Protein AF-A0AA40A6B2-F1 (afdb_monomer_lite)

Secondary structure (DSSP, 8-state):
-TTTTT----EEPPTTT--HHHHB-SSTTSTT-B---EE---SS-TT---TTTTT--HHHHHHS-HHHHHHHHHHHHHHHHTT--HHHHTTSS----------HHHHHHGGGGGG--TTHHHHT---

InterPro domains:
  IPR014030 Beta-ketoacyl synthase-like, N-terminal domain [PF00109] (2-105)
  IPR016039 Thiolase-like [G3DSA:3.40.47.10] (1-127)
  IPR016039 Thiolase-like [SSF53901] (33-125)
  IPR020841 Polyketide synthase, beta-ketoacyl synthase domain [PS52004] (1-127)
  IPR050091 Polyketide and Nonribosomal Peptide Biosynthesis Enzymes [PTHR43775] (1-127)

Radius of gyration: 18.53 Å; chains: 1; bounding box: 44×40×46 Å

Organism: NCBI:txid1954250

Structure (mmCIF, N/CA/C/O backbone):
data_AF-A0AA40A6B2-F1
#
_entry.id   AF-A0AA40A6B2-F1
#
loop_
_atom_site.group_PDB
_atom_site.id
_atom_site.type_symbol
_atom_site.label_atom_id
_atom_site.label_alt_id
_atom_site.label_comp_id
_atom_site.label_asym_id
_atom_site.label_entity_id
_atom_site.label_seq_id
_atom_site.pdbx_PDB_ins_code
_atom_site.Cartn_x
_atom_site.Cartn_y
_atom_site.Cartn_z
_atom_site.occupancy
_atom_site.B_iso_or_equiv
_atom_site.auth_seq_id
_atom_site.auth_comp_id
_atom_site.auth_asym_id
_atom_site.auth_atom_id
_atom_site.pdbx_PDB_model_num
ATOM 1 N N . GLU A 1 1 ? 2.858 -19.662 6.315 1.00 89.12 1 GLU A N 1
ATOM 2 C CA . GLU A 1 1 ? 3.279 -20.424 5.119 1.00 89.12 1 GLU A CA 1
ATOM 3 C C . GLU A 1 1 ? 4.626 -20.003 4.509 1.00 89.12 1 GLU A C 1
ATOM 5 O O . GLU A 1 1 ? 5.536 -20.824 4.506 1.00 89.12 1 GLU A O 1
ATOM 10 N N . LEU A 1 2 ? 4.792 -18.784 3.962 1.00 92.62 2 LEU A N 1
ATOM 11 C CA . LEU A 1 2 ? 6.028 -18.405 3.239 1.00 92.62 2 LEU A CA 1
ATOM 12 C C . LEU A 1 2 ? 7.290 -18.459 4.114 1.00 92.62 2 LEU A C 1
ATOM 14 O O . LEU A 1 2 ? 8.289 -19.058 3.718 1.00 92.62 2 LEU A O 1
ATOM 18 N N . LEU A 1 3 ? 7.218 -17.881 5.318 1.00 94.19 3 LEU A N 1
ATOM 19 C CA . LEU A 1 3 ? 8.321 -17.896 6.286 1.00 94.19 3 LEU A CA 1
ATOM 20 C C . LEU A 1 3 ? 8.579 -19.298 6.844 1.00 94.19 3 LEU A C 1
ATOM 22 O O . LEU A 1 3 ? 9.726 -19.700 6.998 1.00 94.19 3 LEU A O 1
ATOM 26 N N . GLU A 1 4 ? 7.515 -20.060 7.102 1.00 96.81 4 GLU A N 1
ATOM 27 C CA . GLU A 1 4 ? 7.615 -21.427 7.629 1.00 96.81 4 GLU A CA 1
ATOM 28 C C . GLU A 1 4 ? 8.322 -22.362 6.641 1.00 96.81 4 GLU A C 1
ATOM 30 O O . GLU A 1 4 ? 9.106 -23.210 7.053 1.00 96.81 4 GLU A O 1
ATOM 35 N N . ASN A 1 5 ? 8.090 -22.174 5.338 1.00 96.00 5 ASN A N 1
ATOM 36 C CA . ASN A 1 5 ? 8.658 -23.012 4.281 1.00 96.00 5 ASN A CA 1
ATOM 37 C C . ASN A 1 5 ? 9.880 -22.393 3.580 1.00 96.00 5 ASN A C 1
ATOM 39 O O . ASN A 1 5 ? 10.378 -22.981 2.623 1.00 96.00 5 ASN A O 1
ATOM 43 N N . SER A 1 6 ? 10.363 -21.225 4.023 1.00 95.00 6 SER A N 1
ATOM 44 C CA . SER A 1 6 ? 11.500 -20.502 3.417 1.00 95.00 6 SER A CA 1
ATOM 45 C C . SER A 1 6 ? 11.413 -20.380 1.884 1.00 95.00 6 SER A C 1
ATOM 47 O O . SER A 1 6 ? 12.360 -20.710 1.170 1.00 9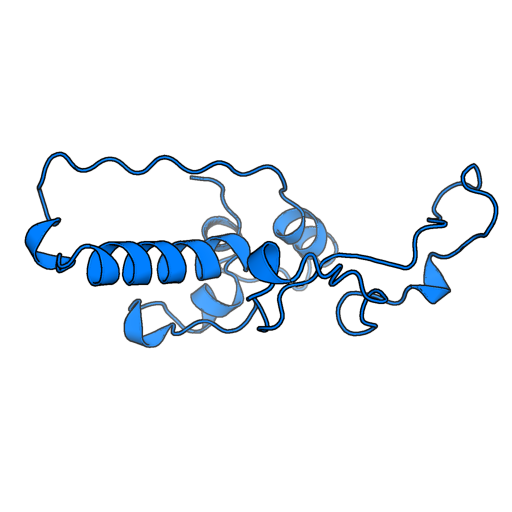5.00 6 SER A O 1
ATOM 49 N N . ARG A 1 7 ? 10.260 -19.944 1.360 1.00 95.44 7 ARG A N 1
ATOM 50 C CA . ARG A 1 7 ? 10.038 -19.806 -0.091 1.00 95.44 7 ARG A CA 1
ATOM 51 C C . ARG A 1 7 ? 10.363 -18.394 -0.577 1.00 95.44 7 ARG A C 1
ATOM 53 O O . ARG A 1 7 ? 9.863 -17.426 -0.012 1.00 95.44 7 ARG A O 1
ATOM 60 N N . ASP A 1 8 ? 11.139 -18.302 -1.656 1.00 94.94 8 ASP A N 1
ATOM 61 C CA . ASP A 1 8 ? 11.312 -17.067 -2.428 1.00 94.94 8 ASP A CA 1
ATOM 62 C C . ASP A 1 8 ? 10.138 -16.907 -3.409 1.00 94.94 8 ASP A C 1
ATOM 64 O O . ASP A 1 8 ? 9.779 -17.853 -4.116 1.00 94.94 8 ASP A O 1
ATOM 68 N N . VAL A 1 9 ? 9.523 -15.724 -3.410 1.00 95.00 9 VAL A N 1
ATOM 69 C CA . VAL A 1 9 ? 8.370 -15.360 -4.253 1.00 95.00 9 VAL A CA 1
ATOM 70 C C . VAL A 1 9 ? 8.726 -14.296 -5.292 1.00 95.00 9 VAL A C 1
ATOM 72 O O . VAL A 1 9 ? 7.849 -13.646 -5.857 1.00 95.00 9 VAL A O 1
ATOM 75 N N . VAL A 1 10 ? 10.020 -14.107 -5.553 1.00 96.06 10 VAL A N 1
ATOM 76 C CA . VAL A 1 10 ? 10.492 -13.288 -6.663 1.00 96.06 10 VAL A CA 1
ATOM 77 C C . VAL A 1 10 ? 9.879 -13.775 -7.979 1.00 96.06 10 VAL A C 1
ATOM 79 O O . VAL A 1 10 ? 9.867 -14.966 -8.291 1.00 96.06 10 VAL A O 1
ATOM 82 N N . GLN A 1 11 ? 9.380 -12.836 -8.774 1.00 94.25 11 GLN A N 1
ATOM 83 C CA . GLN A 1 11 ? 8.753 -13.121 -10.061 1.00 94.25 11 GLN A CA 1
ATOM 84 C C . GLN A 1 11 ? 9.228 -12.149 -11.135 1.00 94.25 11 GLN A C 1
ATOM 86 O O . GLN A 1 11 ? 9.843 -11.124 -10.831 1.00 94.25 11 GLN A O 1
ATOM 91 N N . GLU A 1 12 ? 8.980 -12.474 -12.405 1.00 93.81 12 GLU A N 1
ATOM 92 C CA . GLU A 1 12 ? 9.207 -11.509 -13.481 1.00 93.81 12 GLU A CA 1
ATOM 93 C C . GLU A 1 12 ? 8.283 -10.299 -13.316 1.00 93.81 12 GLU A C 1
ATOM 95 O O . GLU A 1 12 ? 7.116 -10.420 -12.940 1.00 93.81 12 GLU A O 1
ATOM 100 N N . ILE A 1 13 ? 8.815 -9.114 -13.614 1.00 93.25 13 ILE A N 1
ATOM 101 C CA . ILE A 1 13 ? 8.031 -7.881 -13.607 1.00 93.25 13 ILE A CA 1
ATOM 102 C C . ILE A 1 13 ? 6.922 -8.008 -14.653 1.00 93.25 13 ILE A C 1
ATOM 104 O O . ILE A 1 13 ? 7.183 -8.209 -15.842 1.00 93.25 13 ILE A O 1
ATOM 108 N N . LEU A 1 14 ? 5.680 -7.851 -14.200 1.00 90.00 14 LEU A N 1
ATOM 109 C CA . LEU A 1 14 ? 4.508 -7.991 -15.049 1.00 90.00 14 LEU A CA 1
ATOM 110 C C . LEU A 1 14 ? 4.460 -6.880 -16.103 1.00 90.00 14 LEU A C 1
ATOM 112 O O . LEU A 1 14 ? 4.669 -5.701 -15.809 1.00 90.00 14 LEU A O 1
ATOM 116 N N . ALA A 1 15 ? 4.082 -7.243 -17.331 1.00 87.00 15 ALA A N 1
ATOM 117 C CA . ALA A 1 15 ? 3.882 -6.279 -18.416 1.00 87.00 15 ALA A CA 1
ATOM 118 C C . ALA A 1 15 ? 2.764 -5.259 -18.115 1.00 87.00 15 ALA A C 1
ATOM 120 O O . ALA A 1 15 ? 2.750 -4.172 -18.690 1.00 87.00 15 ALA A O 1
ATOM 121 N N . SER A 1 16 ? 1.844 -5.599 -17.203 1.00 86.62 16 SER A N 1
ATOM 122 C CA . SER A 1 16 ? 0.814 -4.695 -16.682 1.00 86.62 16 SER A CA 1
ATOM 123 C C . SER A 1 16 ? 1.375 -3.577 -15.797 1.00 86.62 16 SER A C 1
ATOM 125 O O . SER A 1 16 ? 0.713 -2.551 -15.659 1.00 86.62 16 SER A O 1
ATOM 127 N N . CYS A 1 17 ? 2.575 -3.739 -15.226 1.00 85.94 17 CYS A N 1
ATOM 128 C CA . CYS A 1 17 ? 3.285 -2.667 -14.530 1.00 85.94 17 CYS A CA 1
ATOM 129 C C . CYS A 1 17 ? 3.913 -1.707 -15.549 1.00 85.94 17 CYS A C 1
ATOM 131 O O . CYS A 1 17 ? 3.614 -0.516 -15.552 1.00 85.94 17 CYS A O 1
ATOM 133 N N . PHE A 1 18 ? 4.782 -2.232 -16.419 1.00 84.31 18 PHE A N 1
ATOM 134 C CA . PHE A 1 18 ? 5.373 -1.521 -17.556 1.00 84.31 18 PHE A CA 1
ATOM 135 C C . PHE A 1 18 ? 6.052 -2.505 -18.524 1.00 84.31 18 PHE A C 1
ATOM 137 O O . PHE A 1 18 ? 6.343 -3.649 -18.178 1.00 84.31 18 PHE A O 1
ATOM 144 N N . SER A 1 19 ? 6.363 -2.049 -19.743 1.00 86.00 19 SER A N 1
ATOM 145 C CA . SER A 1 19 ? 7.120 -2.854 -20.712 1.00 86.00 19 SER A CA 1
ATOM 146 C C . SER A 1 19 ? 8.585 -2.990 -20.297 1.00 86.00 19 SER A C 1
ATOM 148 O O . SER A 1 19 ? 9.390 -2.088 -20.522 1.00 86.00 19 SER A O 1
ATOM 150 N N . THR A 1 20 ? 8.959 -4.134 -19.728 1.00 83.88 20 THR A N 1
ATOM 151 C CA . THR A 1 20 ? 10.350 -4.434 -19.353 1.00 83.88 20 THR A CA 1
ATOM 152 C C . THR A 1 20 ? 11.278 -4.451 -20.565 1.00 83.88 20 THR A C 1
ATOM 154 O O . THR A 1 20 ? 12.392 -3.937 -20.491 1.00 83.88 20 THR A O 1
ATOM 157 N N . GLN A 1 21 ? 10.813 -4.962 -21.710 1.00 85.81 21 GLN A N 1
ATOM 158 C CA . GLN A 1 21 ? 11.599 -5.018 -22.944 1.00 85.81 21 GLN A CA 1
ATOM 159 C C . GLN A 1 21 ? 12.006 -3.624 -23.439 1.00 85.81 21 GLN A C 1
ATOM 161 O O . GLN A 1 21 ? 13.120 -3.463 -23.929 1.00 85.81 21 GLN A O 1
ATOM 166 N N . ALA A 1 22 ? 11.139 -2.618 -23.281 1.00 87.38 22 ALA A N 1
ATOM 167 C CA . ALA A 1 22 ? 11.417 -1.252 -23.725 1.00 87.38 22 ALA A CA 1
ATOM 168 C C . ALA A 1 22 ? 12.544 -0.572 -22.927 1.00 87.38 22 ALA A C 1
ATOM 170 O O . ALA A 1 22 ? 13.204 0.322 -23.450 1.00 87.38 22 ALA A O 1
ATOM 171 N N . PHE A 1 23 ? 12.777 -1.001 -21.683 1.00 87.25 23 PHE A N 1
ATOM 172 C CA . PHE A 1 23 ? 13.784 -0.416 -20.792 1.00 87.25 23 PHE A CA 1
ATOM 173 C C . PHE A 1 23 ? 14.956 -1.357 -20.504 1.00 87.25 23 PHE A C 1
ATOM 175 O O . PHE A 1 23 ? 15.877 -0.973 -19.786 1.00 87.25 23 PHE A O 1
ATOM 182 N N . HIS A 1 24 ? 14.952 -2.578 -21.044 1.00 91.44 24 HIS A N 1
ATOM 183 C CA . HIS A 1 24 ? 15.967 -3.572 -20.727 1.00 91.44 24 HIS A CA 1
ATOM 184 C C . HIS A 1 24 ? 17.254 -3.383 -21.538 1.00 91.44 24 HIS A C 1
ATOM 186 O O . HIS A 1 24 ? 17.239 -3.422 -22.768 1.00 91.44 24 HIS A O 1
ATOM 192 N N . HIS A 1 25 ? 18.398 -3.354 -20.854 1.00 93.56 25 HIS A N 1
ATOM 193 C CA . HIS A 1 25 ? 19.708 -3.496 -21.487 1.00 93.56 25 HIS A CA 1
ATOM 194 C C . HIS A 1 25 ? 20.639 -4.367 -20.624 1.00 93.56 25 HIS A C 1
ATOM 196 O O . HIS A 1 25 ? 20.680 -4.185 -19.409 1.00 93.56 25 HIS A O 1
ATOM 202 N N . PRO A 1 26 ? 21.414 -5.310 -21.203 1.00 92.44 26 PRO A N 1
ATOM 203 C CA . PRO A 1 26 ? 22.270 -6.207 -20.417 1.00 92.44 26 PRO A CA 1
ATOM 204 C C . PRO A 1 26 ? 23.426 -5.484 -19.703 1.00 92.44 26 PRO A C 1
ATOM 206 O O . PRO A 1 26 ? 23.851 -5.909 -18.632 1.00 92.44 26 PRO A O 1
ATOM 209 N N . ASN A 1 27 ? 23.938 -4.387 -20.274 1.00 93.69 27 ASN A N 1
ATOM 210 C CA . ASN A 1 27 ? 24.920 -3.523 -19.610 1.00 93.69 27 ASN A CA 1
ATOM 211 C C . ASN A 1 27 ? 24.216 -2.597 -18.606 1.00 93.69 27 ASN A C 1
ATOM 213 O O . ASN A 1 27 ? 23.484 -1.706 -19.030 1.00 93.69 27 ASN A O 1
ATOM 217 N N . SER A 1 28 ? 24.502 -2.762 -17.313 1.00 90.19 28 SER A N 1
ATOM 218 C CA . SER A 1 28 ? 23.964 -1.930 -16.225 1.00 90.19 28 SER A CA 1
ATOM 219 C C . SER A 1 28 ? 24.401 -0.464 -16.274 1.00 90.19 28 SER A C 1
ATOM 221 O O . SER A 1 28 ? 23.772 0.377 -15.644 1.00 90.19 28 SER A O 1
ATOM 223 N N . GLN A 1 29 ? 25.464 -0.149 -17.017 1.00 93.38 29 GLN A N 1
ATOM 224 C CA . GLN A 1 29 ? 25.961 1.216 -17.207 1.00 93.38 29 GLN A CA 1
ATOM 225 C C . GLN A 1 29 ? 25.362 1.900 -18.441 1.00 93.38 29 GLN A C 1
ATOM 227 O O . GLN A 1 29 ? 25.674 3.057 -18.721 1.00 93.38 29 GLN A O 1
ATOM 232 N N . HIS A 1 30 ? 24.532 1.199 -19.220 1.00 93.88 30 HIS A N 1
ATOM 233 C CA . HIS A 1 30 ? 23.863 1.815 -20.356 1.00 93.88 30 HIS A CA 1
ATOM 234 C C . HIS A 1 30 ? 22.814 2.816 -19.853 1.00 93.88 30 HIS A C 1
ATOM 236 O O . HIS A 1 30 ? 21.930 2.489 -19.057 1.00 93.88 30 HIS A O 1
ATOM 242 N N . HIS A 1 31 ? 22.938 4.063 -20.300 1.00 93.00 31 HIS A N 1
ATOM 243 C CA . HIS A 1 31 ? 22.109 5.157 -19.816 1.00 93.00 31 HIS A CA 1
ATOM 244 C C . HIS A 1 31 ? 20.635 4.962 -20.203 1.00 93.00 31 HIS A C 1
ATOM 246 O O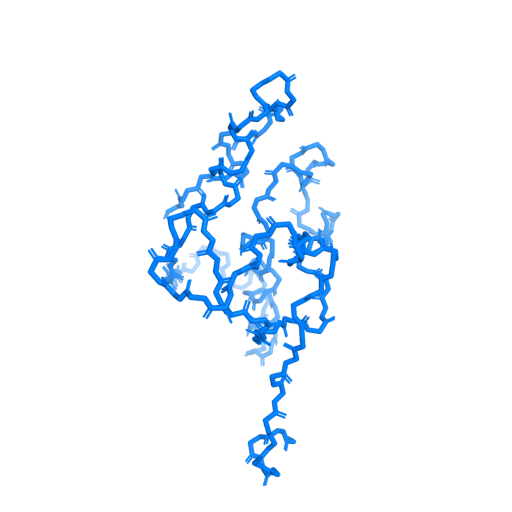 . HIS A 1 31 ? 20.327 4.554 -21.321 1.00 93.00 31 HIS A O 1
ATOM 252 N N . GLY A 1 32 ? 19.721 5.275 -19.280 1.00 89.56 32 GLY A N 1
ATOM 253 C CA . GLY A 1 32 ? 18.276 5.202 -19.526 1.00 89.56 32 GLY A CA 1
ATOM 254 C C . GLY A 1 32 ? 17.695 3.784 -19.592 1.00 89.56 32 GLY A C 1
ATOM 255 O O . GLY A 1 32 ? 16.560 3.623 -20.028 1.00 89.56 32 GLY A O 1
ATOM 256 N N . SER A 1 33 ? 18.447 2.768 -19.161 1.00 91.62 33 SER A N 1
ATOM 257 C CA . SER A 1 33 ? 18.002 1.370 -19.144 1.00 91.62 33 SER A CA 1
ATOM 258 C C . SER A 1 33 ? 18.203 0.705 -17.786 1.00 91.62 33 SER A C 1
ATOM 260 O O . SER A 1 33 ? 19.008 1.158 -16.976 1.00 91.62 33 SER A O 1
ATOM 262 N N . ALA A 1 34 ? 17.494 -0.397 -17.562 1.00 90.12 34 ALA A N 1
ATOM 263 C CA . ALA A 1 34 ? 17.658 -1.291 -16.426 1.00 90.12 34 ALA A CA 1
ATOM 264 C C . ALA A 1 34 ? 18.085 -2.686 -16.911 1.00 90.12 34 ALA A C 1
ATOM 266 O O . ALA A 1 34 ? 17.660 -3.146 -17.967 1.00 90.12 34 ALA A O 1
ATOM 267 N N . ASN A 1 35 ? 18.899 -3.390 -16.126 1.00 91.94 35 ASN A N 1
ATOM 268 C CA . ASN A 1 35 ? 19.225 -4.803 -16.358 1.00 91.94 35 ASN A CA 1
ATOM 269 C C . ASN A 1 35 ? 18.445 -5.751 -15.422 1.00 91.94 35 ASN A C 1
ATOM 271 O O . ASN A 1 35 ? 18.657 -6.962 -15.445 1.00 91.94 35 ASN A O 1
ATOM 275 N N . VAL A 1 36 ? 17.551 -5.200 -14.595 1.00 90.56 36 VAL A N 1
ATOM 276 C CA . VAL A 1 36 ? 16.691 -5.938 -13.663 1.00 90.56 36 VAL A CA 1
ATOM 277 C C . VAL A 1 36 ? 15.411 -6.367 -14.377 1.00 90.56 36 VAL A C 1
ATOM 279 O O . VAL A 1 36 ? 14.814 -5.585 -15.114 1.00 90.56 36 VAL A O 1
ATOM 282 N N . ARG A 1 37 ? 14.993 -7.617 -14.155 1.00 90.62 37 ARG A N 1
ATOM 283 C CA . ARG A 1 37 ? 13.776 -8.211 -14.746 1.00 90.62 37 ARG A CA 1
ATOM 284 C C . ARG A 1 37 ? 12.799 -8.780 -13.726 1.00 90.62 37 ARG A C 1
ATOM 286 O O . ARG A 1 37 ? 11.685 -9.134 -14.092 1.00 90.62 37 ARG A O 1
ATOM 293 N N . HIS A 1 38 ? 13.225 -8.866 -12.474 1.00 93.62 38 HIS A N 1
ATOM 294 C CA . HIS A 1 38 ? 12.481 -9.522 -11.418 1.00 93.62 38 HIS A CA 1
ATOM 295 C C . HIS A 1 38 ? 12.156 -8.546 -10.293 1.00 93.62 38 HIS A C 1
ATOM 297 O O . HIS A 1 38 ? 12.920 -7.611 -10.045 1.00 93.62 38 HIS A O 1
ATOM 303 N N . ALA A 1 39 ? 11.039 -8.782 -9.618 1.00 94.50 39 ALA A N 1
ATOM 304 C CA . ALA A 1 39 ? 10.584 -8.004 -8.478 1.00 94.50 39 ALA A CA 1
ATOM 305 C C . ALA A 1 39 ? 9.760 -8.874 -7.523 1.00 94.50 39 ALA A C 1
ATOM 307 O O . ALA A 1 39 ? 9.308 -9.964 -7.875 1.00 94.50 39 ALA A O 1
ATOM 308 N N . TYR A 1 40 ? 9.546 -8.348 -6.322 1.00 94.88 40 TYR A N 1
ATOM 309 C CA . TYR A 1 40 ? 8.498 -8.807 -5.421 1.00 94.88 40 TYR A CA 1
ATOM 310 C C . TYR A 1 40 ? 7.283 -7.921 -5.664 1.00 94.88 40 TYR A C 1
ATOM 312 O O . TYR A 1 40 ? 7.394 -6.696 -5.588 1.00 94.88 40 TYR A O 1
ATOM 320 N N . LEU A 1 41 ? 6.156 -8.530 -6.012 1.00 93.06 41 LEU A N 1
ATOM 321 C CA . LEU A 1 41 ? 4.914 -7.822 -6.312 1.00 93.06 41 LEU A CA 1
ATOM 322 C C . LEU A 1 41 ? 3.834 -8.336 -5.368 1.00 93.06 41 LEU A C 1
ATOM 324 O O . LEU A 1 41 ? 3.914 -9.476 -4.913 1.00 93.06 41 LEU A O 1
ATOM 328 N N . LEU A 1 42 ? 2.852 -7.487 -5.083 1.00 91.75 42 LEU A N 1
ATOM 329 C CA . LEU A 1 42 ? 1.636 -7.922 -4.411 1.00 91.75 42 LEU A CA 1
ATOM 330 C C . LEU A 1 42 ? 0.879 -8.887 -5.326 1.00 91.75 42 LEU A C 1
ATOM 332 O O . LEU A 1 42 ? 0.870 -8.702 -6.546 1.00 91.75 42 LEU A O 1
ATOM 336 N N . ASP A 1 43 ? 0.271 -9.905 -4.722 1.00 90.19 43 ASP A N 1
ATOM 337 C CA . ASP A 1 43 ? -0.588 -10.846 -5.443 1.00 90.19 43 ASP A CA 1
ATOM 338 C C . ASP A 1 43 ? -1.886 -10.155 -5.886 1.00 90.19 43 ASP A C 1
ATOM 340 O O . ASP A 1 43 ? -2.339 -10.336 -7.019 1.00 90.19 43 ASP A O 1
ATOM 344 N N . ASP A 1 44 ? -2.438 -9.310 -5.014 1.00 90.62 44 ASP A N 1
ATOM 345 C CA . ASP A 1 44 ? -3.613 -8.496 -5.300 1.00 90.62 44 ASP A CA 1
ATOM 346 C C . ASP A 1 44 ? -3.254 -7.220 -6.070 1.00 90.62 44 ASP A C 1
ATOM 348 O O . ASP A 1 44 ? -2.166 -6.653 -5.931 1.00 90.62 44 ASP A O 1
ATOM 352 N N . ASP A 1 45 ? -4.196 -6.741 -6.886 1.00 91.12 45 ASP A N 1
ATOM 353 C CA . ASP A 1 45 ? -4.033 -5.495 -7.631 1.00 91.12 45 ASP A CA 1
ATOM 354 C C . ASP A 1 45 ? -4.188 -4.285 -6.690 1.00 91.12 45 ASP A C 1
ATOM 356 O O . ASP A 1 45 ? -5.313 -3.977 -6.289 1.00 91.12 45 ASP A O 1
ATOM 360 N N . PRO A 1 46 ? -3.115 -3.519 -6.402 1.00 90.06 46 PRO A N 1
ATOM 361 C CA . PRO A 1 46 ? -3.168 -2.400 -5.457 1.00 90.06 46 PRO A CA 1
ATOM 362 C C . PRO A 1 46 ? -4.024 -1.220 -5.947 1.00 90.06 46 PRO A C 1
ATOM 364 O O . PRO A 1 46 ? -4.193 -0.228 -5.241 1.00 90.06 46 PRO A O 1
ATOM 367 N N . ARG A 1 47 ? -4.530 -1.271 -7.187 1.00 89.44 47 ARG A N 1
ATOM 368 C CA . ARG A 1 47 ? -5.448 -0.263 -7.736 1.00 89.44 47 ARG A CA 1
ATOM 369 C C . ARG A 1 47 ? -6.897 -0.514 -7.322 1.00 89.44 47 ARG A C 1
ATOM 371 O O . ARG A 1 47 ? -7.707 0.409 -7.440 1.00 89.44 47 ARG A O 1
ATOM 378 N N . VAL A 1 48 ? -7.236 -1.727 -6.888 1.00 93.88 48 VAL A N 1
ATOM 379 C CA . VAL A 1 48 ? -8.567 -2.043 -6.357 1.00 93.88 48 VAL A CA 1
ATOM 380 C C . VAL A 1 48 ? -8.744 -1.324 -5.019 1.00 93.88 48 VAL A C 1
ATOM 382 O O . VAL A 1 48 ? -7.787 -1.175 -4.269 1.00 93.88 48 VAL A O 1
ATOM 385 N N . PHE A 1 49 ? -9.942 -0.790 -4.781 1.00 96.88 49 PHE A N 1
ATOM 386 C CA . PHE A 1 49 ? -10.268 -0.059 -3.558 1.00 96.88 49 PHE A CA 1
ATOM 387 C C . PHE A 1 49 ? -11.777 -0.029 -3.333 1.00 96.88 49 PHE A C 1
ATOM 389 O O . PHE A 1 49 ? -12.525 0.351 -4.246 1.00 96.88 49 PHE A O 1
ATOM 396 N N . ASP A 1 50 ? -12.231 -0.378 -2.128 1.00 96.88 50 ASP A N 1
ATOM 397 C CA . ASP A 1 50 ? -13.651 -0.287 -1.763 1.00 96.88 50 ASP A CA 1
ATOM 398 C C . ASP A 1 50 ? -14.058 1.157 -1.430 1.00 96.88 50 ASP A C 1
ATOM 400 O O . ASP A 1 50 ? -14.261 1.568 -0.286 1.00 96.88 50 ASP A O 1
ATOM 404 N N . ARG A 1 51 ? -14.192 1.970 -2.479 1.00 96.81 51 ARG A N 1
ATOM 405 C CA . ARG A 1 51 ? -14.546 3.386 -2.336 1.00 96.81 51 ARG A CA 1
ATOM 406 C C . ARG A 1 51 ? -15.875 3.611 -1.607 1.00 96.81 51 ARG A C 1
ATOM 408 O O . ARG A 1 51 ? -16.027 4.656 -0.982 1.00 96.81 51 ARG A O 1
ATOM 415 N N . ASP A 1 52 ? -16.843 2.699 -1.726 1.00 97.44 52 ASP A N 1
ATOM 416 C CA . ASP A 1 52 ? -18.169 2.883 -1.128 1.00 97.44 52 ASP A CA 1
ATOM 417 C C . ASP A 1 52 ? -18.095 2.624 0.383 1.00 97.44 52 ASP A C 1
ATOM 419 O O . ASP A 1 52 ? -18.662 3.399 1.155 1.00 97.44 52 ASP A O 1
ATOM 423 N N . PHE A 1 53 ? -17.306 1.629 0.805 1.00 96.38 53 PHE A N 1
ATOM 424 C CA . PHE A 1 53 ? -16.976 1.396 2.209 1.00 96.38 53 PHE A CA 1
ATOM 425 C C . PHE A 1 53 ? -16.303 2.614 2.863 1.00 96.38 53 PHE A C 1
ATOM 427 O O . PHE A 1 53 ? -16.730 3.071 3.925 1.00 96.38 53 PHE A O 1
ATOM 434 N N . PHE A 1 54 ? -15.306 3.207 2.197 1.00 95.75 54 PHE A N 1
ATOM 435 C CA . PHE A 1 54 ? -14.594 4.393 2.697 1.00 95.75 54 PHE A CA 1
ATOM 436 C C . PHE A 1 54 ? -15.305 5.726 2.402 1.00 95.75 54 PHE A C 1
ATOM 438 O O . PHE A 1 54 ? -14.740 6.793 2.647 1.00 95.75 54 PHE A O 1
ATOM 445 N N . GLY A 1 55 ? -16.524 5.705 1.853 1.00 95.62 55 GLY A N 1
ATOM 446 C CA . GLY A 1 55 ? -17.297 6.916 1.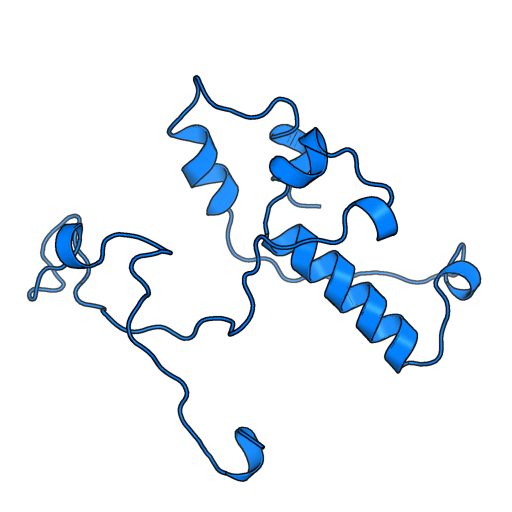554 1.00 95.62 55 GLY A CA 1
ATOM 447 C C . GLY A 1 55 ? -16.611 7.880 0.574 1.00 95.62 55 GLY A C 1
ATOM 448 O O . GLY A 1 55 ? -16.827 9.090 0.637 1.00 95.62 55 GLY A O 1
ATOM 449 N N . THR A 1 56 ? -15.769 7.359 -0.318 1.00 96.38 56 THR A N 1
ATOM 450 C CA . THR A 1 56 ? -14.954 8.134 -1.257 1.00 96.38 56 THR A CA 1
ATOM 451 C C . THR A 1 56 ? -15.666 8.318 -2.601 1.00 96.38 56 THR A C 1
ATOM 453 O O . THR A 1 56 ? -16.202 7.377 -3.198 1.00 96.38 56 THR A O 1
ATOM 456 N N . ASN A 1 57 ? -15.647 9.545 -3.130 1.00 94.94 57 ASN A N 1
ATOM 457 C CA . ASN A 1 57 ? -16.217 9.863 -4.442 1.00 94.94 57 ASN A CA 1
ATOM 458 C C . ASN A 1 57 ? -15.514 9.052 -5.556 1.00 94.94 57 ASN A C 1
ATOM 460 O O . ASN A 1 57 ? -14.287 9.012 -5.564 1.00 94.94 57 ASN A O 1
ATOM 464 N N . PRO A 1 58 ? -16.232 8.475 -6.545 1.00 94.94 58 PRO A N 1
ATOM 465 C CA . PRO A 1 58 ? -15.618 7.753 -7.666 1.00 94.94 58 PRO A CA 1
ATOM 466 C C . PRO A 1 58 ? -14.431 8.462 -8.335 1.00 94.94 58 PRO A C 1
ATOM 468 O O . PRO A 1 58 ? -13.403 7.839 -8.578 1.00 94.94 58 PRO A O 1
ATOM 471 N N . LYS A 1 59 ? -14.554 9.768 -8.607 1.00 94.19 59 LYS A N 1
ATOM 472 C CA . LYS A 1 59 ? -13.496 10.551 -9.270 1.00 94.19 59 LYS A CA 1
ATOM 473 C C . LYS A 1 59 ? -12.298 10.821 -8.365 1.00 94.19 59 LYS A C 1
ATOM 475 O O . LYS A 1 59 ? -11.195 11.045 -8.852 1.00 94.19 59 LYS A O 1
ATOM 480 N N . GLU A 1 60 ? -12.536 10.863 -7.061 1.00 94.25 60 GLU A N 1
ATOM 481 C CA . GLU A 1 60 ? -11.480 11.007 -6.067 1.00 94.25 60 GLU A CA 1
ATOM 482 C C . GLU A 1 60 ? -10.743 9.683 -5.904 1.00 94.25 60 GLU A C 1
ATOM 484 O O . GLU A 1 60 ? -9.528 9.653 -6.060 1.00 94.25 60 GLU A O 1
ATOM 489 N N . ALA A 1 61 ? -11.485 8.585 -5.735 1.00 94.88 61 ALA A N 1
ATOM 490 C CA . ALA A 1 61 ? -10.944 7.234 -5.663 1.00 94.88 61 ALA A CA 1
ATOM 491 C C . ALA A 1 61 ? -10.076 6.901 -6.882 1.00 94.88 61 ALA A C 1
ATOM 493 O O . ALA A 1 61 ? -9.011 6.323 -6.723 1.00 94.88 61 ALA A O 1
ATOM 494 N N . GLU A 1 62 ? -10.476 7.308 -8.091 1.00 92.19 62 GLU A N 1
ATOM 495 C CA . GLU A 1 62 ? -9.666 7.129 -9.302 1.00 92.19 62 GLU A CA 1
ATOM 496 C C . GLU A 1 62 ? -8.318 7.868 -9.232 1.00 92.19 62 GLU A C 1
ATOM 498 O O . GLU A 1 62 ? -7.305 7.336 -9.683 1.00 92.19 62 GLU A O 1
ATOM 503 N N . ALA A 1 63 ? -8.290 9.057 -8.624 1.00 92.50 63 ALA A N 1
ATOM 504 C CA . ALA A 1 63 ? -7.103 9.899 -8.504 1.00 92.50 63 ALA A CA 1
ATOM 505 C C . ALA A 1 63 ? -6.190 9.542 -7.317 1.00 92.50 63 ALA A C 1
ATOM 507 O O . ALA A 1 63 ? -5.067 10.048 -7.255 1.00 92.50 63 ALA A O 1
ATOM 508 N N . MET A 1 64 ? -6.659 8.719 -6.373 1.00 93.56 64 MET A N 1
ATOM 509 C CA . MET A 1 64 ? -5.901 8.345 -5.176 1.00 93.56 64 MET A CA 1
ATOM 510 C C . MET A 1 64 ? -4.677 7.494 -5.514 1.00 93.56 64 MET A C 1
ATOM 512 O O . MET A 1 64 ? -4.775 6.548 -6.293 1.00 93.56 64 MET A O 1
ATOM 516 N N . ASP A 1 65 ? -3.540 7.764 -4.884 1.00 93.31 65 ASP A N 1
ATOM 517 C CA . ASP A 1 65 ? -2.361 6.906 -4.943 1.00 93.31 65 ASP A CA 1
ATOM 518 C C . ASP A 1 65 ? -2.723 5.514 -4.383 1.00 93.31 65 ASP A C 1
ATOM 520 O O . ASP A 1 65 ? -3.260 5.431 -3.272 1.00 93.31 65 ASP A O 1
ATOM 524 N N . PRO A 1 66 ? -2.445 4.415 -5.113 1.00 92.75 66 PRO A N 1
ATOM 525 C CA . PRO A 1 66 ? -2.600 3.049 -4.613 1.00 92.75 66 PRO A CA 1
ATOM 526 C C . PRO A 1 66 ? -2.029 2.820 -3.204 1.00 92.75 66 PRO A C 1
ATOM 528 O O . PRO A 1 66 ? -2.625 2.095 -2.414 1.00 92.75 66 PRO A O 1
ATOM 531 N N . GLN A 1 67 ? -0.923 3.483 -2.842 1.00 92.62 67 GLN A N 1
ATOM 532 C CA . GLN A 1 67 ? -0.338 3.402 -1.498 1.00 92.62 67 GLN A CA 1
ATOM 533 C C . GLN A 1 67 ? -1.294 3.921 -0.412 1.00 92.62 67 GLN A C 1
ATOM 535 O O . GLN A 1 67 ? -1.359 3.341 0.668 1.00 92.62 67 GLN A O 1
ATOM 540 N N . GLN A 1 68 ? -2.057 4.986 -0.686 1.00 92.62 68 GLN A N 1
ATOM 541 C CA . GLN A 1 68 ? -3.058 5.502 0.255 1.00 92.62 68 GLN A CA 1
ATOM 542 C C . GLN A 1 68 ? -4.263 4.562 0.371 1.00 92.62 68 GLN A C 1
ATOM 544 O O . GLN A 1 68 ? -4.783 4.374 1.467 1.00 92.62 68 GLN A O 1
ATOM 549 N N . ARG A 1 69 ? -4.693 3.959 -0.745 1.00 94.75 69 ARG A N 1
ATOM 550 C CA . ARG A 1 69 ? -5.818 3.008 -0.777 1.00 94.75 69 ARG A CA 1
ATOM 551 C C . ARG A 1 69 ? -5.511 1.776 0.075 1.00 94.75 69 ARG A C 1
ATOM 553 O O . ARG A 1 69 ? -6.241 1.487 1.018 1.00 94.75 69 ARG A O 1
ATOM 560 N N . VAL A 1 70 ? -4.361 1.147 -0.180 1.00 94.31 70 VAL A N 1
ATOM 561 C CA . VAL A 1 70 ? -3.874 -0.007 0.591 1.00 94.31 70 VAL A CA 1
ATOM 562 C C . VAL A 1 70 ? -3.675 0.356 2.062 1.00 94.31 70 VAL A C 1
ATOM 564 O O . VAL A 1 70 ? -3.995 -0.443 2.936 1.00 94.31 70 VAL A O 1
ATOM 567 N N . LEU A 1 71 ? -3.189 1.565 2.369 1.00 94.44 71 LEU A N 1
ATOM 568 C CA . LEU A 1 71 ? -3.047 2.022 3.753 1.00 94.44 71 LEU A CA 1
ATOM 569 C C . LEU A 1 71 ? -4.397 2.071 4.485 1.00 94.44 71 LEU A C 1
ATOM 571 O O . LEU A 1 71 ? -4.469 1.627 5.628 1.00 94.44 71 LEU A O 1
ATOM 575 N N . LEU A 1 72 ? -5.448 2.603 3.854 1.00 95.50 72 LEU A N 1
ATOM 576 C CA . LEU A 1 72 ? -6.782 2.684 4.457 1.00 95.50 72 LEU A CA 1
ATOM 577 C C . LEU A 1 72 ? -7.351 1.295 4.767 1.00 95.50 72 LEU A C 1
ATOM 579 O O . LEU A 1 72 ? -7.825 1.069 5.881 1.00 95.50 72 LEU A O 1
ATOM 583 N N . GLU A 1 73 ? -7.246 0.367 3.817 1.00 95.94 73 GLU A N 1
ATOM 584 C CA . GLU A 1 73 ? -7.687 -1.023 3.982 1.00 95.94 73 GLU A CA 1
ATOM 585 C C . GLU A 1 73 ? -6.869 -1.740 5.064 1.00 95.94 73 GLU A C 1
ATOM 587 O O . GLU A 1 73 ? -7.440 -2.272 6.012 1.0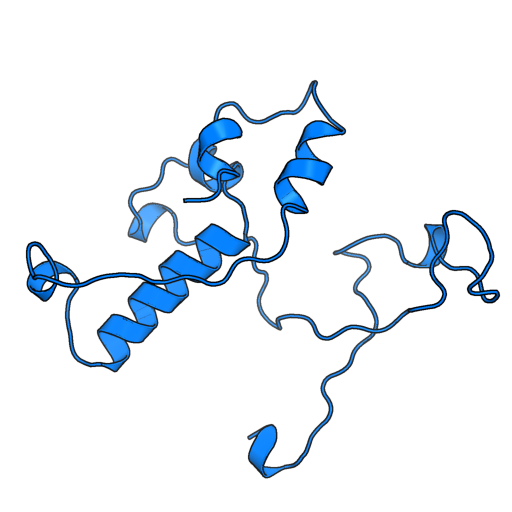0 95.94 73 GLU A O 1
ATOM 592 N N . THR A 1 74 ? -5.539 -1.622 5.027 1.00 95.50 74 THR A N 1
ATOM 593 C CA . THR A 1 74 ? -4.641 -2.227 6.030 1.00 95.50 74 THR A CA 1
ATOM 594 C C . THR A 1 74 ? -4.923 -1.714 7.443 1.00 95.50 74 THR A C 1
ATOM 596 O O . THR A 1 74 ? -4.900 -2.477 8.409 1.00 95.50 74 THR A O 1
ATOM 599 N N . VAL A 1 75 ? -5.169 -0.408 7.600 1.00 95.88 75 VAL A N 1
ATOM 600 C CA . VAL A 1 75 ? -5.504 0.176 8.906 1.00 95.88 75 VAL A CA 1
ATOM 601 C C . VAL A 1 75 ? -6.852 -0.347 9.387 1.00 95.88 75 VAL A C 1
ATOM 603 O O . VAL A 1 75 ? -6.974 -0.684 10.564 1.00 95.88 75 VAL A O 1
ATOM 606 N N . TYR A 1 76 ? -7.844 -0.440 8.501 1.00 96.62 76 TYR A N 1
ATOM 607 C CA . TYR A 1 76 ? -9.151 -0.985 8.847 1.00 96.62 76 TYR A CA 1
ATOM 608 C C . TYR A 1 76 ? -9.061 -2.444 9.304 1.00 96.62 76 TYR A C 1
ATOM 610 O O . TYR A 1 76 ? -9.466 -2.759 10.424 1.00 96.62 76 TYR A O 1
ATOM 618 N N . GLU A 1 77 ? -8.431 -3.299 8.501 1.00 96.12 77 GLU A N 1
ATOM 619 C CA . GLU A 1 77 ? -8.209 -4.709 8.822 1.00 96.12 77 GLU A CA 1
ATOM 620 C C . GLU A 1 77 ? -7.415 -4.882 10.120 1.00 96.12 77 GLU A C 1
ATOM 622 O O . GLU A 1 77 ? -7.750 -5.724 10.950 1.00 96.12 77 GLU A O 1
ATOM 627 N N . GLY A 1 78 ? -6.385 -4.060 10.341 1.00 97.25 78 GLY A N 1
ATOM 628 C CA . GLY A 1 78 ? -5.586 -4.096 11.565 1.00 97.25 78 GLY A CA 1
ATOM 629 C C . GLY A 1 78 ? -6.388 -3.727 12.817 1.00 97.25 78 GLY A C 1
ATOM 630 O O . GLY A 1 78 ? -6.210 -4.343 13.871 1.00 97.25 78 GLY A O 1
ATOM 631 N N . VAL A 1 79 ? -7.289 -2.748 12.710 1.00 96.69 79 VAL A N 1
ATOM 632 C CA . VAL A 1 79 ? -8.194 -2.344 13.796 1.00 96.69 79 VAL A CA 1
ATOM 633 C C . VAL A 1 79 ? -9.204 -3.452 14.104 1.00 96.69 79 VAL A C 1
ATOM 635 O O . VAL A 1 79 ? -9.358 -3.818 15.274 1.00 96.69 79 VAL A O 1
ATOM 638 N N . GLU A 1 80 ? -9.828 -4.036 13.078 1.00 96.12 80 GLU A N 1
ATOM 639 C CA . GLU A 1 80 ? -10.761 -5.156 13.247 1.00 96.12 80 GLU A CA 1
ATOM 640 C C . GLU A 1 80 ? -10.072 -6.398 13.821 1.00 96.12 80 GLU A C 1
ATOM 642 O O . GLU A 1 80 ? -10.584 -7.016 14.757 1.00 96.12 80 GLU A O 1
ATOM 647 N N . ALA A 1 81 ? -8.879 -6.737 13.327 1.00 97.94 81 ALA A N 1
ATOM 648 C CA . ALA A 1 81 ? -8.089 -7.861 13.821 1.00 97.94 81 ALA A CA 1
ATOM 649 C C . ALA A 1 81 ? -7.686 -7.688 15.296 1.00 97.94 81 ALA A C 1
ATOM 651 O O . ALA A 1 81 ? -7.554 -8.672 16.026 1.00 97.94 81 ALA A O 1
ATOM 652 N N . ALA A 1 82 ? -7.530 -6.444 15.758 1.00 97.00 82 ALA A N 1
ATOM 653 C CA . ALA A 1 82 ? -7.299 -6.121 17.163 1.00 97.00 82 ALA A CA 1
ATOM 654 C C . ALA A 1 82 ? -8.580 -6.163 18.026 1.00 97.00 82 ALA A C 1
ATOM 656 O O . ALA A 1 82 ? -8.497 -5.995 19.244 1.00 97.00 82 ALA A O 1
ATOM 657 N N . GLY A 1 83 ? -9.753 -6.400 17.429 1.00 97.00 83 GLY A N 1
ATOM 658 C CA . GLY A 1 83 ? -11.044 -6.470 18.116 1.00 97.00 83 GLY A CA 1
ATOM 659 C C . GLY A 1 83 ? -11.661 -5.106 18.434 1.00 97.00 83 GLY A C 1
ATOM 660 O O . GLY A 1 83 ? -12.548 -5.025 19.287 1.00 97.00 83 GLY A O 1
ATOM 661 N N . TYR A 1 84 ? -11.194 -4.040 17.780 1.00 96.75 84 TYR A N 1
ATOM 662 C CA . TYR A 1 84 ? -11.757 -2.700 17.901 1.00 96.75 84 TYR A CA 1
ATOM 663 C C . TYR A 1 84 ? -12.636 -2.368 16.694 1.00 96.75 84 TYR A C 1
ATOM 665 O O . TYR A 1 84 ? -12.407 -2.829 15.582 1.00 96.75 84 TYR A O 1
ATOM 673 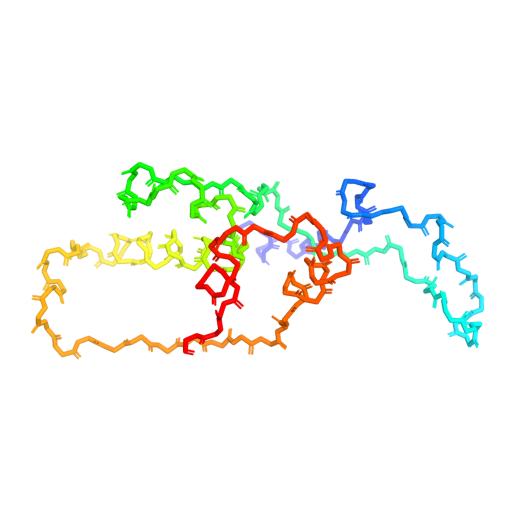N N . SER A 1 85 ? -13.631 -1.518 16.920 1.00 95.94 85 SER A N 1
ATOM 674 C CA . SER A 1 85 ? -14.383 -0.831 15.867 1.00 95.94 85 SER A CA 1
ATOM 675 C C . SER A 1 85 ? -13.842 0.582 15.659 1.00 95.94 85 SER A C 1
ATOM 677 O O . SER A 1 85 ? -13.288 1.196 16.579 1.00 95.94 85 SER A O 1
ATOM 679 N N . MET A 1 86 ? -14.059 1.138 14.467 1.00 93.75 86 MET A N 1
ATOM 680 C CA . MET A 1 86 ? -13.699 2.529 14.177 1.00 93.75 86 MET A CA 1
ATOM 681 C C . MET A 1 86 ? -14.439 3.516 15.094 1.00 93.75 86 MET A C 1
ATOM 683 O O . MET A 1 86 ? -13.871 4.527 15.509 1.00 93.75 86 MET A O 1
ATOM 687 N N . GLU A 1 87 ? -15.673 3.203 15.495 1.00 95.31 87 GLU A N 1
ATOM 688 C CA . GLU A 1 87 ? -16.461 3.992 16.443 1.00 95.31 87 GLU A CA 1
ATOM 689 C C . GLU A 1 87 ? -15.792 4.098 17.816 1.00 95.31 87 GLU A C 1
ATOM 691 O O . GLU A 1 87 ? -15.839 5.161 18.433 1.00 95.31 87 GLU A O 1
ATOM 696 N N . GLN A 1 88 ? -15.144 3.030 18.294 1.00 95.88 88 GLN A N 1
ATOM 697 C CA . GLN A 1 88 ? -14.433 3.037 19.577 1.00 95.88 88 GLN A CA 1
ATOM 698 C C . GLN A 1 88 ? -13.160 3.887 19.543 1.00 95.88 88 GLN A C 1
ATOM 700 O O . GLN A 1 88 ? -12.763 4.432 20.573 1.00 95.88 88 GLN A O 1
ATOM 705 N N . LEU A 1 89 ? -12.526 4.010 18.375 1.00 95.44 89 LEU A N 1
ATOM 706 C CA . LEU A 1 89 ? -11.343 4.853 18.183 1.00 95.44 89 LEU A CA 1
ATOM 707 C C . LEU A 1 89 ? -11.707 6.324 17.941 1.00 95.44 89 LEU A C 1
ATOM 709 O O . LEU A 1 89 ? -10.860 7.216 18.018 1.00 95.44 89 LEU A O 1
ATOM 713 N N . ARG A 1 90 ? -12.975 6.622 17.647 1.00 95.00 90 ARG A N 1
ATOM 714 C CA . ARG A 1 90 ? -13.403 7.986 17.352 1.00 95.00 90 ARG A CA 1
ATOM 715 C C . ARG A 1 90 ? -13.291 8.870 18.597 1.00 95.00 90 ARG A C 1
ATOM 717 O O . ARG A 1 90 ? -14.048 8.731 19.552 1.00 95.00 90 ARG A O 1
ATOM 724 N N . GLY A 1 91 ? -12.381 9.841 18.547 1.00 95.31 91 GLY A N 1
ATOM 725 C CA . GLY A 1 91 ? -12.146 10.789 19.641 1.00 95.31 91 GLY A CA 1
ATOM 726 C C . GLY A 1 91 ? -11.252 10.253 20.763 1.00 95.31 91 GLY A C 1
ATOM 727 O O . GLY A 1 91 ? -11.048 10.956 21.752 1.00 95.31 91 GLY A O 1
ATOM 728 N N . SER A 1 92 ? -10.698 9.045 20.622 1.00 96.69 92 SER A N 1
ATOM 729 C CA . SER A 1 92 ? -9.656 8.546 21.519 1.00 96.69 92 SER A CA 1
ATOM 730 C C . SER A 1 92 ? -8.305 9.209 21.205 1.00 96.69 92 SER A C 1
ATOM 732 O O . SER A 1 92 ? -8.115 9.753 20.113 1.00 96.69 92 SER A O 1
ATOM 734 N N . PRO A 1 93 ? -7.324 9.160 22.124 1.00 96.44 93 PRO A N 1
ATOM 735 C CA . PRO A 1 93 ? -5.968 9.654 21.874 1.00 96.44 93 PRO A CA 1
ATOM 736 C C . PRO A 1 93 ? -5.153 8.675 21.003 1.00 96.44 93 PRO A C 1
ATOM 738 O O . PRO A 1 93 ? -4.023 8.324 21.339 1.00 96.44 93 PRO A O 1
ATOM 741 N N . THR A 1 94 ? -5.736 8.196 19.903 1.00 95.75 94 THR A N 1
ATOM 742 C CA . THR A 1 94 ? -5.077 7.298 18.947 1.00 95.75 94 THR A CA 1
ATOM 743 C C . THR A 1 94 ? -4.283 8.122 17.940 1.00 95.75 94 THR A C 1
ATOM 745 O O . THR A 1 94 ? -4.798 9.082 17.372 1.00 95.75 94 THR A O 1
ATOM 748 N N . ALA A 1 95 ? -3.030 7.738 17.704 1.00 94.69 95 ALA A N 1
ATOM 749 C CA . ALA A 1 95 ? -2.156 8.361 16.716 1.00 94.69 95 ALA A CA 1
ATOM 750 C C . ALA A 1 95 ? -1.789 7.356 15.619 1.00 94.69 95 ALA A C 1
ATOM 752 O O . ALA A 1 95 ? -1.653 6.162 15.889 1.00 94.69 95 ALA A O 1
ATOM 753 N N . VAL A 1 96 ? -1.605 7.852 14.396 1.00 92.88 96 VAL A N 1
ATOM 754 C CA . VAL A 1 96 ? -1.204 7.059 13.229 1.00 92.88 96 VAL A CA 1
ATOM 755 C C . VAL A 1 96 ? 0.175 7.531 12.777 1.00 92.88 96 VAL A C 1
ATOM 757 O O . VAL A 1 96 ? 0.391 8.726 12.589 1.00 92.88 96 VAL A O 1
ATOM 760 N N . PHE A 1 97 ? 1.104 6.593 12.606 1.00 94.31 97 PHE A N 1
ATOM 761 C CA . PHE A 1 97 ? 2.453 6.852 12.106 1.00 94.31 97 PHE A CA 1
ATOM 762 C C . PHE A 1 97 ? 2.695 5.962 10.890 1.00 94.31 97 PHE A C 1
ATOM 764 O O . PHE A 1 97 ? 2.571 4.743 10.993 1.00 94.31 97 PHE A O 1
ATOM 771 N N . VAL A 1 98 ? 3.037 6.561 9.748 1.00 92.12 98 VAL A N 1
ATOM 772 C CA . VAL A 1 98 ? 3.192 5.846 8.474 1.00 92.12 98 VAL A CA 1
ATOM 773 C C . VAL A 1 98 ? 4.559 6.146 7.879 1.00 92.12 98 VAL A C 1
ATOM 775 O O . VAL A 1 98 ? 4.958 7.302 7.762 1.00 92.12 98 VAL A O 1
ATOM 778 N N . GLY A 1 99 ? 5.282 5.096 7.494 1.00 90.44 99 GLY A N 1
ATOM 779 C CA . GLY A 1 99 ? 6.486 5.226 6.681 1.00 90.44 99 GLY A CA 1
ATOM 780 C C . GLY A 1 99 ? 6.119 5.251 5.201 1.00 90.44 99 GLY A C 1
ATOM 781 O O . GLY A 1 99 ? 5.536 4.293 4.704 1.00 90.44 99 GLY A O 1
ATOM 782 N N . CYS A 1 100 ? 6.489 6.316 4.492 1.00 85.06 100 CYS A N 1
ATOM 783 C CA . CYS A 1 100 ? 6.353 6.417 3.041 1.00 85.06 100 CYS A CA 1
ATOM 784 C C . CYS A 1 100 ? 7.701 6.812 2.428 1.00 85.06 100 CYS A C 1
ATOM 786 O O . CYS A 1 100 ? 8.426 7.633 2.990 1.00 85.06 100 CYS A O 1
ATOM 788 N N . MET A 1 101 ? 8.056 6.203 1.294 1.00 79.69 101 MET A N 1
ATOM 789 C CA . MET A 1 101 ? 9.366 6.397 0.659 1.00 79.69 101 MET A CA 1
ATOM 790 C C . MET A 1 101 ? 9.277 6.999 -0.751 1.00 79.69 101 MET A C 1
ATOM 792 O O . MET A 1 101 ? 10.240 7.618 -1.201 1.00 79.69 101 MET A O 1
ATOM 796 N N . SER A 1 102 ? 8.168 6.821 -1.478 1.00 78.25 102 SER A N 1
ATOM 797 C CA . SER A 1 102 ? 8.127 7.130 -2.913 1.00 78.25 102 SER A CA 1
ATOM 798 C C . SER A 1 102 ? 6.914 7.959 -3.333 1.00 78.25 102 SER A C 1
ATOM 800 O O . SER A 1 102 ? 5.794 7.709 -2.900 1.00 78.25 102 SER A O 1
ATOM 802 N N . PHE A 1 103 ? 7.155 8.893 -4.258 1.00 79.69 103 PHE A N 1
ATOM 803 C CA . PHE A 1 103 ? 6.148 9.737 -4.921 1.00 79.69 103 PHE A CA 1
ATOM 804 C C . PHE A 1 103 ? 5.851 9.258 -6.343 1.00 79.69 103 PHE A C 1
ATOM 806 O O . PHE A 1 103 ? 5.538 10.054 -7.232 1.00 79.69 103 PHE A O 1
ATOM 813 N N . TYR A 1 104 ? 6.082 7.974 -6.621 1.00 83.56 104 TYR A N 1
ATOM 814 C CA . TYR A 1 104 ? 6.150 7.511 -8.001 1.00 83.56 104 TYR A CA 1
ATOM 815 C C . TYR A 1 104 ? 4.829 7.739 -8.744 1.00 83.56 104 TYR A C 1
ATOM 817 O O . TYR A 1 104 ? 4.848 8.200 -9.884 1.00 83.56 104 TYR A O 1
ATOM 825 N N . TYR A 1 105 ? 3.691 7.523 -8.077 1.00 86.06 105 TYR A N 1
ATOM 826 C CA . TYR A 1 105 ? 2.375 7.751 -8.669 1.00 86.06 105 TYR A CA 1
ATOM 827 C C . TYR A 1 105 ? 2.164 9.220 -9.059 1.00 86.06 105 TYR A C 1
ATOM 829 O O . TYR A 1 105 ? 1.758 9.514 -10.185 1.00 86.06 105 TYR A O 1
ATOM 837 N N . GLN A 1 106 ? 2.552 10.150 -8.178 1.00 85.94 106 GLN A N 1
ATOM 838 C CA . GLN A 1 106 ? 2.528 11.581 -8.472 1.00 85.94 106 GLN A CA 1
ATOM 839 C C . GLN A 1 106 ? 3.420 11.923 -9.677 1.00 85.94 106 GLN A C 1
ATOM 841 O O . GLN A 1 106 ? 2.975 12.592 -10.609 1.00 85.94 106 GLN A O 1
ATOM 846 N N . PHE A 1 107 ? 4.661 11.425 -9.697 1.00 85.94 107 PHE A N 1
ATOM 847 C CA . PHE A 1 107 ? 5.611 11.682 -10.783 1.00 85.94 107 PHE A CA 1
ATOM 848 C C . PHE A 1 107 ? 5.161 11.129 -12.135 1.00 85.94 107 PHE A C 1
ATOM 850 O O . PHE A 1 107 ? 5.446 11.740 -13.165 1.00 85.94 107 PHE A O 1
ATOM 857 N N . VAL A 1 108 ? 4.494 9.977 -12.158 1.00 85.50 108 VAL A N 1
ATOM 858 C CA . VAL A 1 108 ? 3.952 9.408 -13.395 1.00 85.50 108 VAL A CA 1
ATOM 859 C C . VAL A 1 108 ? 2.754 10.224 -13.871 1.00 85.50 108 VAL A C 1
ATOM 861 O O . VAL A 1 108 ? 2.705 10.574 -15.048 1.00 85.50 108 VAL A O 1
ATOM 864 N N . ALA A 1 109 ? 1.841 10.594 -12.970 1.00 85.94 109 ALA A N 1
ATOM 865 C CA . ALA A 1 109 ? 0.650 11.365 -13.319 1.00 85.94 109 ALA A CA 1
ATOM 866 C C . ALA A 1 109 ? 0.994 12.723 -13.958 1.00 85.94 109 ALA A C 1
ATOM 868 O O . ALA A 1 109 ? 0.431 13.075 -14.993 1.00 85.94 109 ALA A O 1
ATOM 869 N N . ILE A 1 110 ? 1.978 13.457 -13.420 1.00 87.50 110 ILE A N 1
ATOM 870 C CA . ILE A 1 110 ? 2.362 14.771 -13.969 1.00 87.50 110 ILE A CA 1
ATOM 871 C C . ILE A 1 110 ? 3.006 14.704 -15.363 1.00 87.50 110 ILE A C 1
ATOM 873 O O . ILE A 1 110 ? 3.103 15.731 -16.033 1.00 87.50 110 ILE A O 1
ATOM 877 N N . ARG A 1 111 ? 3.438 13.522 -15.836 1.00 86.62 111 ARG A N 1
ATOM 878 C CA . ARG A 1 111 ? 3.945 13.372 -17.214 1.00 86.62 111 ARG A CA 1
ATOM 879 C C . ARG A 1 111 ? 2.846 13.555 -18.260 1.00 86.62 111 ARG A C 1
ATOM 881 O O . ARG A 1 111 ? 3.158 13.921 -19.388 1.00 86.62 111 ARG A O 1
ATOM 888 N N . GLY A 1 112 ? 1.588 13.312 -17.894 1.00 86.25 112 GLY A N 1
ATOM 889 C CA . GLY A 1 112 ? 0.414 13.545 -18.730 1.00 86.25 112 GLY A CA 1
ATOM 890 C C . GLY A 1 112 ? -0.412 14.703 -18.185 1.00 86.25 112 GLY A C 1
ATOM 891 O O . GLY A 1 112 ? -1.520 14.482 -17.705 1.00 86.25 112 GLY A O 1
ATOM 892 N N . ILE A 1 113 ? 0.123 15.928 -18.233 1.00 83.88 113 ILE A N 1
ATOM 893 C CA . ILE A 1 113 ? -0.524 17.101 -17.620 1.00 83.88 113 ILE A CA 1
ATOM 894 C C . ILE A 1 113 ? -1.933 17.367 -18.171 1.00 83.88 113 ILE A C 1
ATOM 896 O O . ILE A 1 113 ? -2.822 17.756 -17.420 1.00 83.88 113 ILE A O 1
ATOM 900 N N . ASP A 1 114 ? -2.161 17.063 -19.450 1.00 89.12 114 ASP A N 1
ATOM 901 C CA . ASP A 1 114 ? -3.470 17.195 -20.102 1.00 89.12 114 ASP A CA 1
ATOM 902 C C . ASP A 1 114 ? -4.497 16.166 -19.597 1.00 89.12 114 ASP A C 1
ATOM 904 O O . ASP A 1 114 ? -5.701 16.343 -19.766 1.00 89.12 114 ASP A O 1
ATOM 908 N N . SER A 1 115 ? -4.025 15.089 -18.964 1.00 87.56 115 SER A N 1
ATOM 909 C CA . SER A 1 115 ? -4.830 14.008 -18.385 1.00 87.56 115 SER A CA 1
ATOM 910 C C . SER A 1 115 ? -4.828 14.007 -16.854 1.00 87.56 115 SER A C 1
ATOM 912 O O . SER A 1 115 ? -5.248 13.026 -16.242 1.00 87.56 115 SER A O 1
ATOM 914 N N . LEU A 1 116 ? -4.335 15.075 -16.220 1.00 89.19 116 LEU A N 1
ATOM 915 C CA . LEU A 1 116 ? -4.228 15.133 -14.768 1.00 89.19 116 LEU A CA 1
ATOM 916 C C . LEU A 1 116 ? -5.634 15.105 -14.129 1.00 89.19 116 LEU A C 1
ATOM 918 O O . LEU A 1 116 ? -6.462 15.967 -14.441 1.00 89.19 116 LEU A O 1
ATOM 922 N N . PRO A 1 117 ? -5.932 14.155 -13.222 1.00 88.75 117 PRO A N 1
ATOM 923 C CA . PRO A 1 117 ? -7.240 14.092 -12.584 1.00 88.75 117 PRO A CA 1
ATOM 924 C C . PRO A 1 117 ? -7.544 15.345 -11.757 1.00 88.75 117 PRO A C 1
ATOM 926 O O . PRO A 1 117 ? -6.666 15.899 -11.096 1.00 88.75 117 PRO A O 1
ATOM 929 N N . GLN A 1 118 ? -8.818 15.742 -11.705 1.00 90.88 118 GLN A N 1
ATOM 930 C CA . GLN A 1 118 ? -9.277 16.890 -10.909 1.00 90.88 118 GLN A CA 1
ATOM 931 C C . GLN A 1 118 ? -8.855 16.796 -9.430 1.00 90.88 118 GLN A C 1
ATOM 933 O O . GLN A 1 118 ? -8.527 17.807 -8.815 1.00 90.88 118 GLN A O 1
ATOM 938 N N . TYR A 1 119 ? -8.853 15.584 -8.869 1.00 91.00 119 TYR A N 1
ATOM 939 C CA . TYR A 1 119 ? -8.515 15.311 -7.470 1.00 91.00 119 TYR A CA 1
ATOM 940 C C . TYR A 1 119 ? -7.036 14.958 -7.257 1.00 91.00 119 TYR A C 1
ATOM 942 O O . TYR A 1 119 ? -6.668 14.501 -6.183 1.00 91.00 119 TYR A O 1
ATOM 950 N N . HIS A 1 120 ? -6.162 15.174 -8.246 1.00 88.25 120 HIS A N 1
ATOM 951 C CA . HIS A 1 120 ? -4.752 14.778 -8.162 1.00 88.25 120 HIS A CA 1
ATOM 952 C C . HIS A 1 120 ? -4.028 15.349 -6.934 1.00 88.25 120 HIS A C 1
ATOM 954 O O . HIS A 1 120 ? -3.254 14.647 -6.289 1.00 88.25 120 HIS A O 1
ATOM 960 N N . ALA A 1 121 ? -4.296 16.614 -6.594 1.00 86.94 121 ALA A N 1
ATOM 961 C CA . ALA A 1 121 ? -3.626 17.287 -5.486 1.00 86.94 121 ALA A CA 1
ATOM 962 C C . ALA A 1 121 ? -3.885 16.611 -4.133 1.00 86.94 121 ALA A C 1
ATOM 964 O O . ALA A 1 121 ? -2.976 16.558 -3.317 1.00 86.94 121 ALA A O 1
ATOM 965 N N . THR A 1 122 ? -5.094 16.097 -3.892 1.00 88.00 122 THR A N 1
ATOM 966 C CA . THR A 1 122 ? -5.438 15.392 -2.648 1.00 88.00 122 THR A CA 1
ATOM 967 C C . THR A 1 122 ? -5.162 13.898 -2.757 1.00 88.00 122 THR A C 1
ATOM 969 O O . THR A 1 122 ? -4.628 13.308 -1.824 1.00 88.00 122 THR A O 1
ATOM 972 N N . GLY A 1 123 ? -5.440 13.301 -3.916 1.00 85.31 123 GLY A N 1
ATOM 973 C CA . GLY A 1 123 ? -5.257 11.873 -4.154 1.00 85.31 123 GLY A CA 1
ATOM 974 C C . GLY A 1 123 ? -3.797 11.419 -4.142 1.00 85.31 123 GLY A C 1
ATOM 975 O O . GLY A 1 123 ? -3.530 10.280 -3.791 1.00 85.31 123 GLY A O 1
ATOM 976 N N . ALA A 1 124 ? -2.841 12.289 -4.478 1.00 85.06 124 ALA A N 1
ATOM 977 C CA . ALA A 1 124 ? -1.415 11.948 -4.489 1.00 85.06 124 ALA A CA 1
ATOM 978 C C . ALA A 1 124 ? -0.581 12.710 -3.440 1.00 85.06 124 ALA A C 1
ATOM 980 O O . ALA A 1 124 ? 0.647 12.653 -3.477 1.00 85.06 124 ALA A O 1
ATOM 981 N N . ALA A 1 125 ? -1.218 13.447 -2.522 1.00 80.06 125 ALA A N 1
ATOM 982 C CA . ALA A 1 125 ? -0.508 14.151 -1.452 1.00 80.06 125 ALA A CA 1
ATOM 983 C C . ALA A 1 125 ? 0.133 13.179 -0.447 1.00 80.06 125 ALA A C 1
ATOM 985 O O . ALA A 1 125 ? -0.401 12.108 -0.170 1.00 80.06 125 ALA A O 1
ATOM 986 N N . MET A 1 126 ? 1.244 13.579 0.175 1.00 67.00 126 MET A N 1
ATOM 987 C CA . MET A 1 126 ? 1.649 12.969 1.445 1.00 67.00 126 MET A CA 1
ATOM 988 C C . MET A 1 126 ? 0.952 13.686 2.598 1.00 67.00 126 MET A C 1
ATOM 990 O O . MET A 1 126 ? 0.857 14.916 2.583 1.00 67.00 126 MET A O 1
ATOM 994 N N . SER A 1 127 ? 0.490 12.909 3.577 1.00 56.50 127 SER A N 1
ATOM 995 C CA . SER A 1 127 ? 0.026 13.428 4.864 1.00 56.50 127 SER A CA 1
ATOM 996 C C . SER A 1 127 ? 1.157 13.521 5.880 1.00 56.50 127 SER A C 1
ATOM 998 O O . SER A 1 127 ? 2.161 12.789 5.729 1.00 56.50 127 SER A O 1
#

pLDDT: mean 91.31, std 5.8, range [56.5, 97.94]

Sequence (127 aa):
ELLENSRDVVQEILASCFSTQAFHHPNSQHHGSANVRHAYLLDDDPRVFDRDFFGTNPKEAEAMDPQQRVLLETVYEGVEAAGYSMEQLRGSPTAVFVGCMSFYYQFVAIRGIDSLPQYHATGAAMS

Foldseek 3Di:
DCVVVVDDPKDFDDCVVPPLVVQDDCDCPPPSHHPDGIDDDDPDDLLDAPCVVVVHDPLLSNLADSVVRVVVVVVCVVCVVV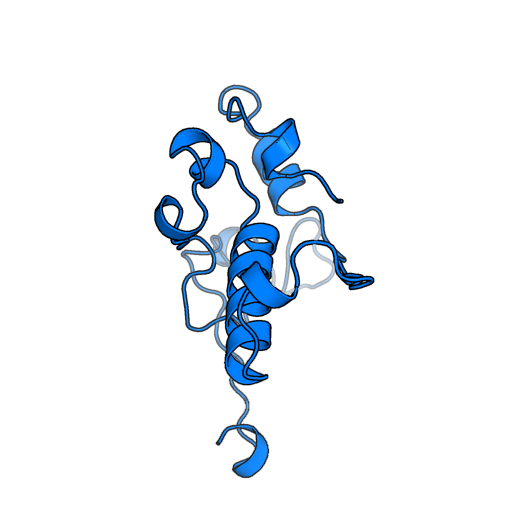VHDPVVVVPDPDDDDDDDDDLVSLVVLVVPVVRRGPNNCVRRDDD